Protein AF-X1CLG0-F1 (afdb_monomer)

Foldseek 3Di:
DDDPPPDDPVNVVVVVVVPDDPPPPLVPDDPVVNCVVVVADPQQGDDPVVVVVVCVVVNDPDDDDDDDDDLVVQLVVLCVDPVNVVLVVVLVVCVVVVNPVSNVVSVVVSVVSSVVSSVVVVVVVVVVVVVVVVPDPDDDDHD

Solvent-accessible surface area (backbone atoms only — not comparable to full-atom values): 8760 Å² total; per-residue (Å²): 137,85,80,83,71,80,70,50,75,61,58,54,54,51,62,64,59,71,72,62,70,82,79,72,62,65,91,77,50,54,73,70,56,45,37,63,76,69,66,51,45,95,86,50,31,47,52,74,66,58,51,50,54,46,37,71,73,74,44,76,100,66,82,83,76,78,76,82,78,55,68,69,57,54,45,53,53,54,63,70,35,71,70,47,48,50,50,52,53,49,34,54,55,29,53,74,71,68,35,63,65,61,29,51,51,50,50,51,51,53,51,52,51,37,51,52,51,36,55,51,53,54,49,51,54,51,53,51,52,51,53,57,69,69,50,73,92,72,78,92,80,64,88

InterPro domains:
  IPR004014 Cation-transporting P-type ATPase, N-terminal [PF00690] (26-94)
  IPR004014 Cation-transporting P-type ATPase, N-terminal [SM00831] (25-99)
  IPR023298 P-type ATPase, transmembrane domain superfamily [SSF81665] (24-136)

Mean predicted aligned error: 12.83 Å

Nearest PDB structures (foldseek):
  8iwt-assembly1_A  TM=5.896E-01  e=5.890E-04  Homo sapiens
  8iww-assembly1_A  TM=5.706E-01  e=6.258E-04  Homo sapiens
  8d3v-assembly1_A  TM=5.416E-01  e=1.650E-03  Homo sapiens
  6jxj-assembly1_A  TM=5.431E-01  e=1.295E-02  Sus scrofa
  4xe5-assembly1_A  TM=5.100E-01  e=7.975E-03  Bos taurus

Radius of gyration: 27.41 Å; Cα contacts (8 Å, |Δi|>4): 52; chains: 1; bounding box: 62×44×65 Å

pLDDT: mean 81.16, std 13.34, range [38.91, 93.38]

Sequence (143 aa):
MPMFKRRSKKEEIDAYLEDEEPEADYHAMDTGEVINVIDTDPQRGLTDYEAQCRIEEHGLNVLIEKGKTPLFILFLKQFVDVLIGLLFIAAIVSMIFEDWIDAIVIFAIVLINGIIGFVQEYQAERSLEALKQMVSKEVRIIR

Secondary structure (DSSP, 8-state):
--------HHHHHHHHHTT------TTTS-HHHHHHHTT-BTTTB--HHHHHHHHHHH--S---PPPPPPHHHHHHHHHTSHHHHHHHHHHHHHHHTT-HHHHHHHHHHHHHHHHHHHHHHHHHHHHHHHHHHHS-S------

Structure (mmCIF, N/CA/C/O backbone):
data_AF-X1CLG0-F1
#
_entry.id   AF-X1CLG0-F1
#
loop_
_atom_site.group_PDB
_atom_site.id
_atom_site.type_symbol
_atom_site.label_atom_id
_atom_site.label_alt_id
_atom_site.label_comp_id
_atom_site.label_asym_id
_atom_site.label_entity_id
_atom_site.label_seq_id
_atom_site.pdbx_PDB_ins_code
_atom_site.Cartn_x
_atom_site.Cartn_y
_atom_site.Cartn_z
_atom_site.occupancy
_atom_site.B_iso_or_equiv
_atom_site.auth_seq_id
_atom_site.auth_comp_id
_atom_site.auth_asym_id
_atom_site.auth_atom_id
_atom_site.pdbx_PDB_model_num
ATOM 1 N N . MET A 1 1 ? -26.074 -37.916 -18.777 1.00 43.44 1 MET A N 1
ATOM 2 C CA . MET A 1 1 ? -25.216 -36.922 -19.461 1.00 43.44 1 MET A CA 1
ATOM 3 C C . MET A 1 1 ? -25.654 -35.538 -19.002 1.00 43.44 1 MET A C 1
ATOM 5 O O . MET A 1 1 ? -26.706 -35.102 -19.454 1.00 43.44 1 MET A O 1
ATOM 9 N N . PRO A 1 2 ? -24.962 -34.868 -18.067 1.00 38.91 2 PRO A N 1
ATOM 10 C CA . PRO A 1 2 ? -25.313 -33.501 -17.718 1.00 38.91 2 PRO A CA 1
ATOM 11 C C . PRO A 1 2 ? -24.585 -32.539 -18.661 1.00 38.91 2 PRO A C 1
ATOM 13 O O . PRO A 1 2 ? -23.357 -32.493 -18.700 1.00 38.91 2 PRO A O 1
ATOM 16 N N . MET A 1 3 ? -25.364 -31.799 -19.450 1.00 42.16 3 MET A N 1
ATOM 17 C CA . MET A 1 3 ? -24.880 -30.657 -20.218 1.00 42.16 3 MET A CA 1
ATOM 18 C C . MET A 1 3 ? -24.457 -29.552 -19.245 1.00 42.16 3 MET A C 1
ATOM 20 O O . MET A 1 3 ? -25.297 -28.988 -18.547 1.00 42.16 3 MET A O 1
ATOM 24 N N . PHE A 1 4 ? -23.165 -29.224 -19.220 1.00 50.31 4 PHE A N 1
ATOM 25 C CA . PHE A 1 4 ? -22.659 -27.993 -18.613 1.00 50.31 4 PHE A CA 1
ATOM 26 C C . PHE A 1 4 ? -23.155 -26.808 -19.450 1.00 50.31 4 PHE A C 1
ATOM 28 O O . PHE A 1 4 ? -22.520 -26.381 -20.416 1.00 50.31 4 PHE A O 1
ATOM 35 N N . LYS A 1 5 ? -24.345 -26.306 -19.115 1.00 58.25 5 LYS A N 1
ATOM 36 C CA . LYS A 1 5 ? -24.848 -25.037 -19.634 1.00 58.25 5 LYS A CA 1
ATOM 37 C C . LYS A 1 5 ? -23.924 -23.959 -19.064 1.00 58.25 5 LYS A C 1
ATOM 39 O O . LYS A 1 5 ? -23.897 -23.766 -17.852 1.00 58.25 5 LYS A O 1
ATOM 44 N N . ARG A 1 6 ? -23.113 -23.318 -19.914 1.00 60.91 6 ARG A N 1
ATOM 45 C CA . ARG A 1 6 ? -22.339 -22.126 -19.538 1.00 60.91 6 ARG A CA 1
ATOM 46 C C . ARG A 1 6 ? -23.344 -21.084 -19.059 1.00 60.91 6 ARG A C 1
ATOM 48 O O . ARG A 1 6 ? -24.036 -20.501 -19.893 1.00 60.91 6 ARG A O 1
ATOM 55 N N . ARG A 1 7 ? -23.463 -20.917 -17.741 1.00 55.94 7 ARG A N 1
ATOM 56 C CA . ARG A 1 7 ? -24.193 -19.790 -17.170 1.00 55.94 7 ARG A CA 1
ATOM 57 C C . ARG A 1 7 ? -23.535 -18.519 -17.691 1.00 55.94 7 ARG A C 1
ATOM 59 O O . ARG A 1 7 ? -22.308 -18.435 -17.789 1.00 55.94 7 ARG A O 1
ATOM 66 N N . SER A 1 8 ? -24.357 -17.591 -18.156 1.00 58.12 8 SER A N 1
ATOM 67 C CA . SER A 1 8 ? -23.892 -16.279 -18.588 1.00 58.12 8 SER A CA 1
ATOM 68 C C . SER A 1 8 ? -23.197 -15.611 -17.403 1.00 58.12 8 SER A C 1
ATOM 70 O O . SER A 1 8 ? -23.685 -15.713 -16.285 1.00 58.12 8 SER A O 1
ATOM 72 N N . LYS A 1 9 ? -22.102 -14.876 -17.628 1.00 59.59 9 LYS A N 1
ATOM 73 C CA . LYS A 1 9 ? -21.411 -14.100 -16.578 1.00 59.59 9 LYS A CA 1
ATOM 74 C C . LYS A 1 9 ? -22.374 -13.183 -15.802 1.00 59.59 9 LYS A C 1
ATOM 76 O O . LYS A 1 9 ? -22.124 -12.856 -14.654 1.00 59.59 9 LYS A O 1
ATOM 81 N N . LYS A 1 10 ? -23.488 -12.800 -16.435 1.00 59.38 10 LYS A N 1
ATOM 82 C CA . LYS A 1 10 ? -24.585 -12.054 -15.820 1.00 59.38 10 LYS A CA 1
ATOM 83 C C . LYS A 1 10 ? -25.371 -12.886 -14.795 1.00 59.38 10 LYS A C 1
ATOM 85 O O . LYS A 1 10 ? -25.609 -12.392 -13.717 1.00 59.38 10 LYS A O 1
ATOM 90 N N . GLU A 1 11 ? -25.655 -14.157 -15.080 1.00 58.78 11 GLU A N 1
ATOM 91 C CA . GLU A 1 11 ? -26.331 -15.083 -14.152 1.00 58.78 11 GLU A CA 1
ATOM 92 C C . GLU A 1 11 ? -25.439 -15.476 -12.961 1.00 58.78 11 GLU A C 1
ATOM 94 O O . GLU A 1 11 ? -25.954 -15.800 -11.901 1.00 58.78 11 GLU A O 1
ATOM 99 N N . GLU A 1 12 ? -24.109 -15.465 -13.121 1.00 60.28 12 GLU A N 1
ATOM 100 C CA . GLU A 1 12 ? -23.180 -15.583 -11.986 1.00 60.28 12 GLU A CA 1
ATOM 101 C C . GLU A 1 12 ? -23.207 -14.322 -11.121 1.00 60.28 12 GLU A C 1
ATOM 103 O O . GLU A 1 12 ? -23.341 -14.442 -9.914 1.00 60.28 12 GLU A O 1
ATOM 108 N N . ILE A 1 13 ? -23.131 -13.127 -11.720 1.00 58.75 13 ILE A N 1
ATOM 109 C CA . ILE A 1 13 ? -23.183 -11.853 -10.982 1.00 58.75 13 ILE A CA 1
ATOM 110 C C . ILE A 1 13 ? -24.538 -11.671 -10.284 1.00 58.75 13 ILE A C 1
ATOM 112 O O . ILE A 1 13 ? -24.559 -11.290 -9.123 1.00 58.75 13 ILE A O 1
ATOM 116 N N . ASP A 1 14 ? -25.645 -11.995 -10.951 1.00 55.78 14 ASP A N 1
ATOM 117 C CA . ASP A 1 14 ? -26.993 -11.907 -10.381 1.00 55.78 14 ASP A CA 1
ATOM 118 C C . ASP A 1 14 ? -27.155 -12.897 -9.206 1.00 55.78 14 ASP A C 1
ATOM 120 O O . ASP A 1 14 ? -27.700 -12.530 -8.173 1.00 55.78 14 ASP A O 1
ATOM 124 N N . ALA A 1 15 ? -26.577 -14.104 -9.298 1.00 57.16 15 ALA A N 1
ATOM 125 C CA . ALA A 1 15 ? -26.543 -15.066 -8.189 1.00 57.16 15 ALA A CA 1
ATOM 126 C C . ALA A 1 15 ? -25.621 -14.642 -7.028 1.00 57.16 15 ALA A C 1
ATOM 128 O O . ALA A 1 15 ? -25.810 -15.109 -5.913 1.00 57.16 15 ALA A O 1
ATOM 129 N N . TYR A 1 16 ? -24.632 -13.774 -7.275 1.00 55.03 16 TYR A N 1
ATOM 130 C CA . TYR A 1 16 ? -23.822 -13.155 -6.217 1.00 55.03 16 TYR A CA 1
ATOM 131 C C . TYR A 1 16 ? -24.536 -11.977 -5.535 1.00 55.03 16 TYR A C 1
ATOM 133 O O . TYR A 1 16 ? -24.156 -11.626 -4.425 1.00 55.03 16 TYR A O 1
ATOM 141 N N . LEU A 1 17 ? -25.540 -11.368 -6.178 1.00 54.06 17 LEU A N 1
ATOM 142 C CA . LEU A 1 17 ? -26.309 -10.235 -5.642 1.00 54.06 17 LEU A CA 1
ATOM 143 C C . LEU A 1 17 ? -27.600 -10.664 -4.921 1.00 54.06 17 LEU A C 1
ATOM 145 O O . LEU A 1 17 ? -28.203 -9.856 -4.226 1.00 54.06 17 LEU A O 1
ATOM 149 N N . GLU A 1 18 ? -28.036 -11.917 -5.077 1.00 52.47 18 GLU A N 1
ATOM 150 C CA . GLU A 1 18 ? -29.225 -12.463 -4.398 1.00 52.47 18 GLU A CA 1
ATOM 151 C C . GLU A 1 18 ? -28.967 -12.898 -2.938 1.00 52.47 18 GLU A C 1
ATOM 153 O O . GLU A 1 18 ? -29.930 -13.117 -2.208 1.00 52.47 18 GLU A O 1
ATOM 158 N N . ASP A 1 19 ? -27.701 -12.979 -2.503 1.00 46.41 19 ASP A N 1
ATOM 159 C CA . ASP A 1 19 ? -27.293 -13.342 -1.131 1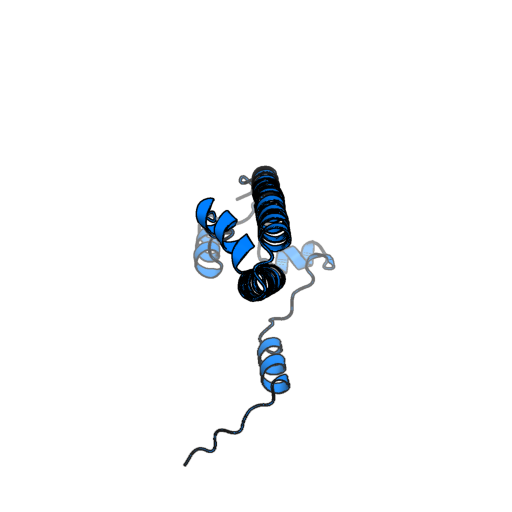.00 46.41 19 ASP A CA 1
ATOM 160 C C . ASP A 1 19 ? -26.992 -12.118 -0.230 1.00 46.41 19 ASP A C 1
ATOM 162 O O . ASP A 1 19 ? -26.549 -12.280 0.908 1.00 46.41 19 ASP A O 1
ATOM 166 N N . GLU A 1 20 ? -27.222 -10.884 -0.700 1.00 51.12 20 GLU A N 1
ATOM 167 C CA . GLU A 1 20 ? -27.178 -9.708 0.178 1.00 51.12 20 GLU A CA 1
ATOM 168 C C . GLU A 1 20 ? -28.467 -9.665 1.015 1.00 51.12 20 GLU A C 1
ATOM 170 O O . GLU A 1 20 ? -29.541 -9.296 0.532 1.00 51.12 20 GLU A O 1
ATOM 175 N N . GLU A 1 21 ? -28.371 -10.066 2.290 1.00 56.25 21 GLU A N 1
ATOM 176 C CA . GLU A 1 21 ? -29.370 -9.691 3.296 1.00 56.25 21 GLU A CA 1
ATOM 177 C C . GLU A 1 21 ? -29.634 -8.182 3.182 1.00 56.25 21 GLU A C 1
ATOM 179 O O . GLU A 1 21 ? -28.682 -7.428 2.972 1.00 56.25 21 GLU A O 1
ATOM 184 N N . PRO A 1 22 ? -30.894 -7.715 3.289 1.00 52.78 22 PRO A N 1
ATOM 185 C CA . PRO A 1 22 ? -31.193 -6.298 3.138 1.00 52.78 22 PRO A CA 1
ATOM 186 C C . PRO A 1 22 ? -30.331 -5.505 4.121 1.00 52.78 22 PRO A C 1
ATOM 188 O O . PRO A 1 22 ? -30.530 -5.612 5.333 1.00 52.78 22 PRO A O 1
ATOM 191 N N . GLU A 1 23 ? -29.370 -4.733 3.601 1.00 61.84 23 GLU A N 1
ATOM 192 C CA . GLU A 1 23 ? -28.571 -3.807 4.398 1.00 61.84 23 GLU A CA 1
ATOM 193 C C . GLU A 1 23 ? -29.554 -2.847 5.067 1.00 61.84 23 GLU A C 1
ATOM 195 O O . GLU A 1 23 ? -30.132 -1.959 4.441 1.00 61.84 23 GLU A O 1
ATOM 200 N N . ALA A 1 24 ? -29.824 -3.079 6.349 1.00 71.12 24 ALA A N 1
ATOM 201 C CA . ALA A 1 24 ? -30.607 -2.156 7.137 1.00 71.12 24 ALA A CA 1
ATOM 202 C C . ALA A 1 24 ? -29.849 -0.823 7.150 1.00 71.12 24 ALA A C 1
ATOM 204 O O . ALA A 1 24 ? -28.729 -0.745 7.656 1.00 71.12 24 ALA A O 1
ATOM 205 N N . ASP A 1 25 ? -30.455 0.228 6.595 1.00 84.75 25 ASP A N 1
ATOM 206 C CA . ASP A 1 25 ? -29.910 1.586 6.613 1.00 84.75 25 ASP A CA 1
ATOM 207 C C . ASP A 1 25 ? -29.977 2.165 8.037 1.00 84.75 25 ASP A C 1
ATOM 209 O O . ASP A 1 25 ? -30.729 3.097 8.328 1.00 84.75 25 ASP A O 1
ATOM 213 N N . TYR A 1 26 ? -29.171 1.619 8.954 1.00 86.50 26 TYR A N 1
ATOM 214 C CA . TYR A 1 26 ? -29.141 1.987 10.375 1.00 86.50 26 TYR A CA 1
ATOM 215 C C . TYR A 1 26 ? -28.938 3.493 10.591 1.00 86.50 26 TYR A C 1
ATOM 217 O O . TYR A 1 26 ? -29.380 4.048 11.591 1.00 86.50 26 TYR A O 1
ATOM 225 N N . HIS A 1 27 ? -28.275 4.165 9.645 1.00 88.31 27 HIS A N 1
ATOM 226 C CA . HIS A 1 27 ? -28.006 5.600 9.680 1.00 88.31 27 HIS A CA 1
ATOM 227 C C . HIS A 1 27 ? -29.239 6.476 9.387 1.00 88.31 27 HIS A C 1
ATOM 229 O O . HIS A 1 27 ? -29.210 7.671 9.684 1.00 88.31 27 HIS A O 1
ATOM 235 N N . ALA A 1 28 ? -30.294 5.908 8.795 1.00 90.81 28 ALA A N 1
ATOM 236 C CA . ALA A 1 28 ? -31.541 6.594 8.453 1.00 90.81 28 ALA A CA 1
ATOM 237 C C . ALA A 1 28 ? -32.713 6.232 9.389 1.00 90.81 28 ALA A C 1
ATOM 239 O O . ALA A 1 28 ? -33.765 6.867 9.316 1.00 90.81 28 ALA A O 1
ATOM 240 N N . MET A 1 29 ? -32.537 5.230 10.254 1.00 90.38 29 MET A N 1
ATOM 241 C CA . MET A 1 29 ? -33.540 4.767 11.218 1.00 90.38 29 MET A CA 1
ATOM 242 C C . MET A 1 29 ? -33.612 5.662 12.460 1.00 90.38 29 MET A C 1
ATOM 244 O O . MET A 1 29 ? -32.634 6.318 12.835 1.00 90.38 29 MET A O 1
ATOM 248 N N . ASP A 1 30 ? -34.765 5.660 13.138 1.00 91.56 30 ASP A N 1
ATOM 249 C CA . ASP A 1 30 ? -34.866 6.305 14.448 1.00 91.56 30 ASP A CA 1
ATOM 250 C C . ASP A 1 30 ? -34.031 5.548 15.492 1.00 91.56 30 ASP A C 1
ATOM 252 O O . ASP A 1 30 ? -33.902 4.324 15.464 1.00 91.56 30 ASP A O 1
ATOM 256 N N . THR A 1 31 ? -33.482 6.275 16.464 1.00 88.12 31 THR A N 1
ATOM 257 C CA . THR A 1 31 ? -32.650 5.682 17.521 1.00 88.12 31 THR A CA 1
ATOM 258 C C . THR A 1 31 ? -33.347 4.561 18.297 1.00 88.12 31 THR A C 1
ATOM 260 O O . THR A 1 31 ? -32.699 3.569 18.628 1.00 88.12 31 THR A O 1
ATOM 263 N N . GLY A 1 32 ? -34.654 4.674 18.559 1.00 87.50 32 GLY A N 1
ATOM 264 C CA . GLY A 1 32 ? -35.428 3.621 19.217 1.00 87.50 32 GLY A CA 1
ATOM 265 C C . GLY A 1 32 ? -35.611 2.383 18.340 1.00 87.50 32 GLY A C 1
ATOM 266 O O . GLY A 1 32 ? -35.573 1.263 18.846 1.00 87.50 32 GLY A O 1
ATOM 267 N N . GLU A 1 33 ? -35.757 2.565 17.027 1.00 87.56 33 GLU A N 1
ATOM 268 C CA . GLU A 1 33 ? -35.833 1.460 16.067 1.00 87.56 33 GLU A CA 1
ATOM 269 C C . GLU A 1 33 ? -34.502 0.715 15.993 1.00 87.56 33 GLU A C 1
ATOM 271 O O . GLU A 1 33 ? -34.487 -0.507 16.118 1.00 87.56 33 GLU A O 1
ATOM 276 N N . VAL A 1 34 ? -33.383 1.441 15.904 1.00 89.56 34 VAL A N 1
ATOM 277 C CA . VAL A 1 34 ? -32.040 0.842 15.894 1.00 89.56 34 VAL A CA 1
ATOM 278 C C . VAL A 1 34 ? -31.794 0.026 17.160 1.00 89.56 34 VAL A C 1
ATOM 280 O O . VAL A 1 34 ? -31.348 -1.111 17.051 1.00 89.56 34 VAL A O 1
ATOM 283 N N . ILE A 1 35 ? -32.124 0.561 18.343 1.00 89.81 35 ILE A N 1
ATOM 284 C CA . ILE A 1 35 ? -31.961 -0.137 19.632 1.00 89.81 35 ILE A CA 1
ATOM 285 C C . ILE A 1 35 ? -32.724 -1.467 19.654 1.00 89.81 35 ILE A C 1
ATOM 287 O O . ILE A 1 35 ? -32.196 -2.462 20.148 1.00 89.81 35 ILE A O 1
ATOM 291 N N . ASN A 1 36 ? -33.936 -1.492 19.094 1.00 86.69 36 ASN A N 1
ATOM 292 C CA . ASN A 1 36 ? -34.740 -2.709 19.005 1.00 86.69 36 ASN A CA 1
ATOM 293 C C . ASN A 1 36 ? -34.168 -3.707 17.988 1.00 86.69 36 ASN A C 1
ATOM 295 O O . ASN A 1 36 ? -34.198 -4.906 18.240 1.00 86.69 36 ASN A O 1
ATOM 299 N N . VAL A 1 37 ? -33.649 -3.229 16.852 1.00 88.25 37 VAL A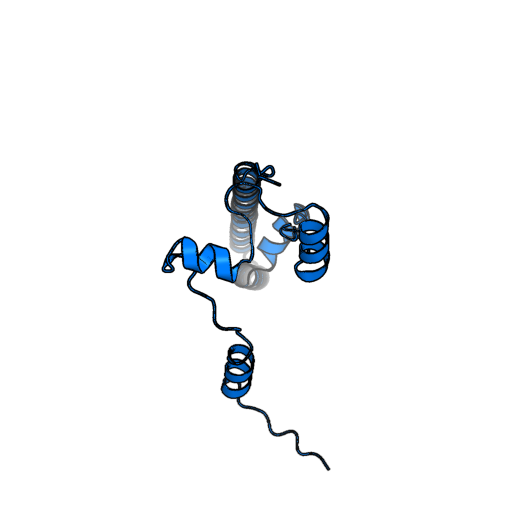 N 1
ATOM 300 C CA . VAL A 1 37 ? -33.068 -4.091 15.807 1.00 88.25 37 VAL A CA 1
ATOM 301 C C . VAL A 1 37 ? -31.761 -4.732 16.278 1.00 88.25 37 VAL A C 1
ATOM 303 O O . VAL A 1 37 ? -31.548 -5.917 16.042 1.00 88.25 37 VAL A O 1
ATOM 306 N N . ILE A 1 38 ? -30.895 -3.977 16.962 1.00 88.06 38 ILE A N 1
ATOM 307 C CA . ILE A 1 38 ? -29.599 -4.476 17.458 1.00 88.06 38 ILE A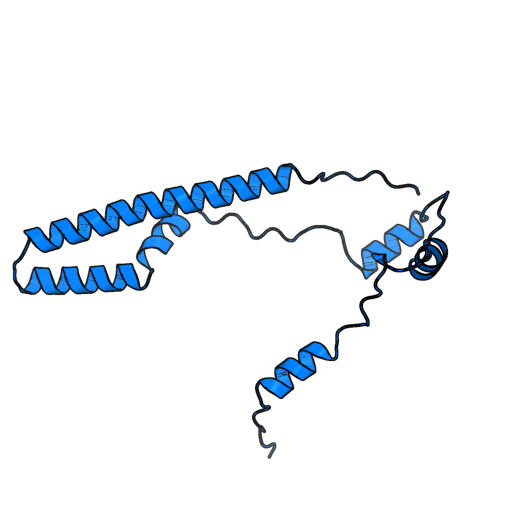 CA 1
ATOM 308 C C . ILE A 1 38 ? -29.683 -5.125 18.849 1.00 88.06 38 ILE A C 1
ATOM 310 O O . ILE A 1 38 ? -28.650 -5.554 19.374 1.00 88.06 38 ILE A O 1
ATOM 314 N N . ASP A 1 39 ? -30.880 -5.155 19.442 1.00 88.88 39 ASP A N 1
ATOM 315 C CA . ASP A 1 39 ? -31.220 -5.766 20.731 1.00 88.88 39 ASP A CA 1
ATOM 316 C C . ASP A 1 39 ? -30.199 -5.436 21.834 1.00 88.88 39 ASP A C 1
ATOM 318 O O . ASP A 1 39 ? -29.385 -6.270 22.230 1.00 88.88 39 ASP A O 1
ATOM 322 N N . THR A 1 40 ? -30.144 -4.172 22.264 1.00 90.06 40 THR A N 1
ATOM 323 C CA . THR A 1 40 ? -29.198 -3.717 23.302 1.00 90.06 40 THR A CA 1
ATOM 324 C C . THR A 1 40 ? -29.860 -2.774 24.301 1.00 90.06 40 THR A C 1
ATOM 326 O O . THR A 1 40 ? -30.747 -2.005 23.943 1.00 90.06 40 THR A O 1
ATOM 329 N N . ASP A 1 41 ? -29.388 -2.747 25.551 1.00 90.56 41 ASP A N 1
ATOM 330 C CA . ASP A 1 41 ? -29.821 -1.729 26.516 1.00 90.56 41 ASP A CA 1
ATOM 331 C C . ASP A 1 41 ? -29.046 -0.411 26.282 1.00 90.56 41 ASP A C 1
ATOM 333 O O . ASP A 1 41 ? -27.812 -0.419 26.278 1.00 90.56 41 ASP A O 1
ATOM 337 N N . PRO A 1 42 ? -29.715 0.743 26.102 1.00 88.69 42 PRO A N 1
ATOM 338 C CA . PRO A 1 42 ? -29.041 2.015 25.828 1.00 88.69 42 PRO A CA 1
ATOM 339 C C . PRO A 1 42 ? -28.293 2.614 27.032 1.00 88.69 42 PRO A C 1
ATOM 341 O O . PRO A 1 42 ? -27.452 3.494 26.848 1.00 88.69 42 PRO A O 1
ATOM 344 N N . GLN A 1 43 ? -28.600 2.191 28.262 1.00 89.62 43 GLN A N 1
ATOM 345 C CA . GLN A 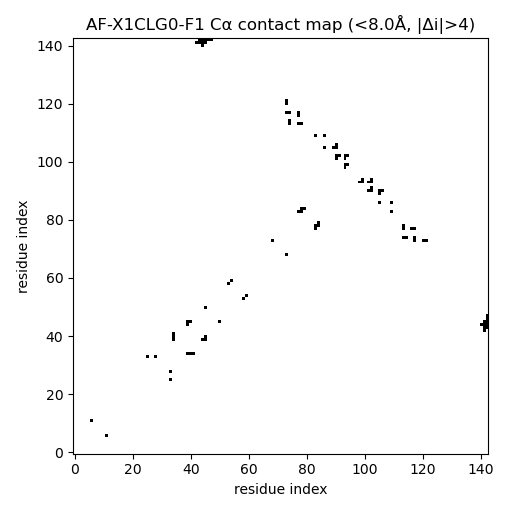1 43 ? -27.958 2.680 29.489 1.00 89.62 43 GLN A CA 1
ATOM 346 C C . GLN A 1 43 ? -26.951 1.691 30.068 1.00 89.62 43 GLN A C 1
ATOM 348 O O . GLN A 1 43 ? -25.953 2.114 30.654 1.00 89.62 43 GLN A O 1
ATOM 353 N N . ARG A 1 44 ? -27.236 0.393 29.957 1.00 89.00 44 ARG A N 1
ATOM 354 C CA . ARG A 1 44 ? -26.430 -0.688 30.537 1.00 89.00 44 ARG A CA 1
ATOM 355 C C . ARG A 1 44 ? -25.583 -1.420 29.507 1.00 89.00 44 ARG A C 1
ATOM 357 O O . ARG A 1 44 ? -24.585 -2.007 29.890 1.00 89.00 44 ARG A O 1
ATOM 364 N N . GLY A 1 45 ? -25.914 -1.328 28.222 1.00 91.56 45 GLY A N 1
ATOM 365 C CA . GLY A 1 45 ? -25.215 -2.055 27.170 1.00 91.56 45 GLY A CA 1
ATOM 366 C C . GLY A 1 45 ? -25.562 -3.543 27.139 1.00 91.56 45 GLY A C 1
ATOM 367 O O . GLY A 1 45 ? -26.646 -3.949 27.552 1.00 91.56 45 GLY A O 1
ATOM 368 N N . LEU A 1 46 ? -24.637 -4.341 26.606 1.00 91.31 46 LEU A N 1
ATOM 369 C CA . LEU A 1 46 ? -24.767 -5.797 26.493 1.00 91.31 46 LEU A CA 1
ATOM 370 C C . LEU A 1 46 ? -24.165 -6.493 27.708 1.00 91.31 46 LEU A C 1
ATOM 372 O O . LEU A 1 46 ? -23.097 -6.099 28.179 1.00 91.31 46 LEU A O 1
ATOM 376 N N . THR A 1 47 ? -24.775 -7.595 28.133 1.00 92.00 47 THR A N 1
ATOM 377 C CA . THR A 1 47 ? -24.171 -8.465 29.149 1.00 92.00 47 THR A CA 1
ATOM 378 C C . THR A 1 47 ? -22.924 -9.177 28.607 1.00 92.00 47 THR A C 1
ATOM 380 O O . THR A 1 47 ? -22.781 -9.392 27.401 1.00 92.00 47 THR A O 1
ATOM 383 N N . ASP A 1 48 ? -22.024 -9.611 29.497 1.00 90.50 48 ASP A N 1
ATOM 384 C CA . ASP A 1 48 ? -20.828 -10.378 29.104 1.00 90.50 48 ASP A CA 1
ATOM 385 C C . ASP A 1 48 ? -21.177 -11.662 28.333 1.00 90.50 48 ASP A C 1
ATOM 387 O O . ASP A 1 48 ? -20.448 -12.063 27.427 1.00 90.50 48 ASP A O 1
ATOM 391 N N . TYR A 1 49 ? -22.309 -12.288 28.668 1.00 92.00 49 TYR A N 1
ATOM 392 C CA . TYR A 1 49 ? -22.794 -13.485 27.988 1.00 92.00 49 TYR A CA 1
ATOM 393 C C . TYR A 1 49 ? -23.236 -13.185 26.549 1.00 92.00 49 TYR A C 1
ATOM 395 O O . TYR A 1 49 ? -22.766 -13.835 25.618 1.00 92.00 49 TYR A O 1
ATOM 403 N N . GLU A 1 50 ? -24.075 -12.164 26.347 1.00 91.06 50 GLU A N 1
ATOM 404 C CA . GLU A 1 50 ? -24.533 -11.753 25.010 1.00 91.06 50 GLU A CA 1
ATOM 405 C C . GLU A 1 50 ? -23.371 -11.274 24.139 1.00 91.06 50 GLU A C 1
ATOM 407 O O . GLU A 1 50 ? -23.293 -11.613 22.958 1.00 91.06 50 GLU A O 1
ATOM 412 N N . ALA A 1 51 ? -22.434 -10.521 24.722 1.00 90.88 51 ALA A N 1
ATOM 413 C CA . ALA A 1 51 ? -21.241 -10.075 24.019 1.00 90.88 51 ALA A CA 1
ATOM 414 C C . ALA A 1 51 ? -20.389 -11.261 23.540 1.00 90.88 51 ALA A C 1
ATOM 416 O O . ALA A 1 51 ? -19.909 -11.244 22.407 1.00 90.88 51 ALA A O 1
ATOM 417 N N . GLN A 1 52 ? -20.221 -12.291 24.374 1.00 92.38 52 GLN A N 1
ATOM 418 C CA . GLN A 1 52 ? -19.477 -13.495 24.008 1.00 92.38 52 GLN A CA 1
ATOM 419 C C . GLN A 1 52 ? -20.186 -14.280 22.896 1.00 92.38 52 GLN A C 1
ATOM 421 O O . GLN A 1 52 ? -19.538 -14.642 21.916 1.00 92.38 52 GLN A O 1
ATOM 426 N N . CYS A 1 53 ? -21.508 -14.464 22.994 1.00 93.00 53 CYS A N 1
ATOM 427 C CA . CYS A 1 53 ? -22.299 -15.103 21.938 1.00 93.00 53 CYS A CA 1
ATOM 428 C C . CYS A 1 53 ? -22.168 -14.365 20.598 1.00 93.00 53 CYS A C 1
ATOM 430 O O . CYS A 1 53 ? -21.915 -14.994 19.574 1.00 93.00 53 CYS A O 1
ATOM 432 N N . ARG A 1 54 ? -22.242 -13.028 20.600 1.00 91.94 54 ARG A N 1
ATOM 433 C CA . ARG A 1 54 ? -22.079 -12.225 19.376 1.00 91.94 54 ARG A CA 1
ATOM 434 C C . ARG A 1 54 ? -20.667 -12.299 18.794 1.00 91.94 54 ARG A C 1
ATOM 436 O O . ARG A 1 54 ? -20.515 -12.259 17.579 1.00 91.94 54 ARG A O 1
ATOM 443 N N . ILE A 1 55 ? -19.630 -12.415 19.628 1.00 92.81 55 ILE A N 1
ATOM 444 C CA . ILE A 1 55 ? -18.252 -12.634 19.153 1.00 92.81 55 ILE A CA 1
ATOM 445 C C . ILE A 1 55 ? -18.113 -14.013 18.497 1.00 92.81 55 ILE A C 1
ATOM 447 O O . ILE A 1 55 ? -17.381 -14.144 17.518 1.00 92.81 55 ILE A O 1
ATOM 451 N N . GLU A 1 56 ? -18.792 -15.036 19.015 1.00 93.38 56 GLU A N 1
ATOM 452 C CA . GLU A 1 56 ? -18.792 -16.375 18.414 1.00 93.38 56 GLU A CA 1
ATOM 453 C C . GLU A 1 56 ? -19.541 -16.409 17.074 1.00 93.38 56 GLU A C 1
ATOM 455 O O . GLU A 1 56 ? -19.110 -17.108 16.158 1.00 93.38 56 GLU A O 1
ATOM 460 N N . GLU A 1 57 ? -20.612 -15.625 16.941 1.00 92.00 57 GLU A N 1
ATOM 461 C CA . GLU A 1 57 ? -21.425 -15.539 15.725 1.00 92.00 57 GLU A CA 1
ATOM 462 C C . GLU A 1 57 ? -20.789 -14.663 14.634 1.00 92.00 57 GLU A C 1
ATOM 464 O O . GLU A 1 57 ? -20.645 -15.094 13.490 1.00 92.00 57 GLU A O 1
ATOM 469 N N . HIS A 1 58 ? -20.377 -13.442 14.978 1.00 88.94 58 HIS A N 1
ATOM 470 C CA . HIS A 1 58 ? -19.886 -12.452 14.010 1.00 88.94 58 HIS A CA 1
ATOM 471 C C . HIS A 1 58 ? -18.358 -12.412 13.895 1.00 88.94 58 HIS A C 1
ATOM 473 O O . HIS A 1 58 ? -17.811 -11.805 12.973 1.00 88.94 58 HIS A O 1
ATOM 479 N N . GLY A 1 59 ? -17.651 -13.048 14.828 1.00 89.69 59 GLY A N 1
ATOM 480 C CA . GLY A 1 59 ? -16.203 -12.969 14.926 1.00 89.69 59 GLY A CA 1
ATOM 481 C C . GLY A 1 59 ? -15.707 -11.685 15.593 1.00 89.69 59 GLY A C 1
ATOM 482 O O . GLY A 1 59 ? -16.452 -10.798 16.012 1.00 89.69 59 GLY A O 1
ATOM 483 N N . LEU A 1 60 ? -14.384 -11.592 15.719 1.00 88.19 60 LEU A N 1
ATOM 484 C CA . LEU A 1 60 ? -13.728 -10.417 16.283 1.00 88.19 60 LEU A CA 1
ATOM 485 C C . LEU A 1 60 ? -13.718 -9.268 15.269 1.00 88.19 60 LEU A C 1
ATOM 487 O O . LEU A 1 60 ? -13.428 -9.477 14.093 1.00 88.19 60 LEU A O 1
ATOM 491 N N . ASN A 1 61 ? -13.915 -8.038 15.750 1.00 87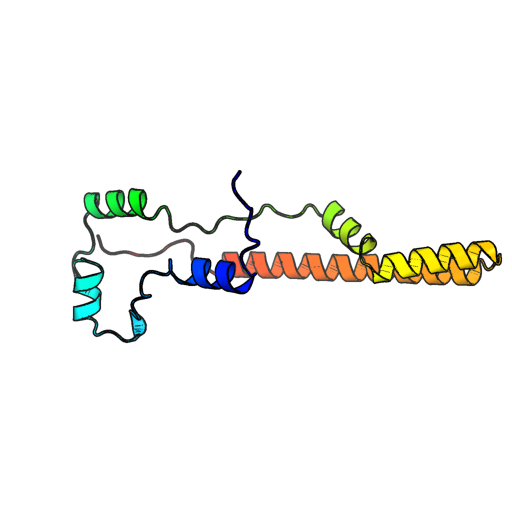.00 61 ASN A N 1
ATOM 492 C CA . ASN A 1 61 ? -13.747 -6.820 14.954 1.00 87.00 61 ASN A CA 1
ATOM 493 C C . ASN A 1 61 ? -12.254 -6.531 14.692 1.00 87.00 61 ASN A C 1
ATOM 495 O O . ASN A 1 61 ? -11.655 -5.629 15.281 1.00 87.00 61 ASN A O 1
ATOM 499 N N . VAL A 1 62 ? -11.628 -7.360 13.855 1.00 78.75 62 VAL A N 1
ATOM 500 C CA . VAL A 1 62 ? -10.214 -7.279 13.482 1.00 78.75 62 VAL A CA 1
ATOM 501 C C . VAL A 1 62 ? -10.110 -7.300 11.963 1.00 78.75 62 VAL A C 1
ATOM 503 O O . VAL A 1 62 ? -10.572 -8.231 11.307 1.00 78.75 62 VAL A O 1
ATOM 506 N N . LEU A 1 63 ? -9.445 -6.294 11.390 1.00 70.94 63 LEU A N 1
ATOM 507 C CA . LEU A 1 63 ? -9.100 -6.322 9.972 1.00 70.94 63 LEU A CA 1
ATOM 508 C C . LEU A 1 63 ? -7.972 -7.330 9.731 1.00 70.94 63 LEU A C 1
ATOM 510 O O . LEU A 1 63 ? -6.907 -7.244 10.343 1.00 70.94 63 LEU A O 1
ATOM 514 N N . ILE A 1 64 ? -8.184 -8.256 8.797 1.00 68.75 64 ILE A N 1
ATOM 515 C CA . ILE A 1 64 ? -7.169 -9.230 8.383 1.00 68.75 64 ILE A CA 1
ATOM 516 C C . ILE A 1 64 ? -6.011 -8.482 7.706 1.00 68.75 64 ILE A C 1
ATOM 518 O O . ILE A 1 64 ? -6.139 -7.969 6.591 1.00 68.75 64 ILE A O 1
ATOM 522 N N . GLU A 1 65 ? -4.856 -8.417 8.368 1.00 65.50 65 GLU A N 1
ATOM 523 C CA . GLU A 1 65 ? -3.655 -7.820 7.789 1.00 65.50 65 GLU A CA 1
ATOM 524 C C . GLU A 1 65 ? -3.031 -8.772 6.761 1.00 65.50 65 GLU A C 1
ATOM 526 O O . GLU A 1 65 ? -2.563 -9.862 7.090 1.00 65.50 65 GLU A O 1
ATOM 531 N N . LYS A 1 66 ? -2.972 -8.351 5.491 1.00 62.16 66 LYS A N 1
ATOM 532 C CA . LYS A 1 66 ? -2.044 -8.966 4.534 1.00 62.16 66 LYS A CA 1
ATOM 533 C C . LYS A 1 66 ? -0.625 -8.614 4.986 1.00 62.16 66 LYS A C 1
ATOM 535 O O . LYS A 1 66 ? -0.333 -7.441 5.210 1.00 62.16 66 LYS A O 1
ATOM 540 N N . GLY A 1 67 ? 0.227 -9.627 5.157 1.00 64.44 67 GLY A N 1
ATOM 541 C CA . GLY A 1 67 ? 1.611 -9.444 5.599 1.00 64.44 67 GLY A CA 1
ATOM 542 C C . GLY A 1 67 ? 2.376 -8.442 4.728 1.00 64.44 67 GLY A C 1
ATOM 543 O O . GLY A 1 67 ? 2.070 -8.281 3.546 1.00 64.44 67 GLY A O 1
ATOM 544 N N . LYS A 1 68 ? 3.370 -7.769 5.323 1.00 70.38 68 LYS A N 1
ATOM 545 C CA . LYS A 1 68 ? 4.195 -6.771 4.625 1.00 70.38 68 LYS A CA 1
ATOM 546 C C . LYS A 1 68 ? 4.867 -7.395 3.407 1.00 70.38 68 LYS A C 1
ATOM 548 O O . LYS A 1 68 ? 5.426 -8.493 3.498 1.00 70.38 68 LYS A O 1
ATOM 553 N N . THR A 1 69 ? 4.845 -6.691 2.279 1.00 76.56 69 THR A N 1
ATOM 554 C CA . THR A 1 69 ? 5.563 -7.167 1.093 1.00 76.56 69 THR A CA 1
ATOM 555 C C . THR A 1 69 ? 7.058 -6.951 1.340 1.00 76.56 69 THR A C 1
ATOM 557 O O . THR A 1 69 ? 7.465 -5.838 1.664 1.00 76.56 69 THR A O 1
ATOM 560 N N . PRO A 1 70 ? 7.919 -7.976 1.236 1.00 84.38 70 PRO A N 1
ATOM 561 C CA . PRO A 1 70 ? 9.343 -7.778 1.476 1.00 84.38 70 PRO A CA 1
ATOM 562 C C . PRO A 1 70 ? 9.941 -6.844 0.412 1.00 84.38 70 PRO A C 1
ATOM 564 O O . PRO A 1 70 ? 9.627 -6.958 -0.773 1.00 84.38 70 PRO A O 1
ATOM 567 N N . LEU A 1 71 ? 10.850 -5.955 0.832 1.00 82.94 71 LEU A N 1
ATOM 568 C CA . LEU A 1 71 ? 11.435 -4.892 -0.006 1.00 82.94 71 LEU A CA 1
ATOM 569 C C . LEU A 1 71 ? 12.002 -5.393 -1.344 1.00 82.94 71 LEU A C 1
ATOM 571 O O . LEU A 1 71 ? 11.857 -4.731 -2.366 1.00 82.94 71 LEU A O 1
ATOM 575 N N . PHE A 1 72 ? 12.627 -6.572 -1.355 1.00 83.94 72 PHE A N 1
ATOM 576 C CA . PHE A 1 72 ? 13.164 -7.159 -2.584 1.00 83.94 72 PHE A CA 1
ATOM 577 C C . PHE A 1 72 ? 12.061 -7.536 -3.583 1.00 83.94 72 PHE A C 1
ATOM 579 O O . PHE A 1 72 ? 12.229 -7.330 -4.780 1.00 83.94 72 PHE A O 1
ATOM 586 N N . ILE A 1 73 ? 10.910 -8.031 -3.109 1.00 84.81 73 ILE A N 1
ATOM 587 C CA . ILE A 1 73 ? 9.756 -8.318 -3.977 1.00 84.81 73 ILE A CA 1
ATOM 588 C C . ILE A 1 73 ? 9.171 -7.016 -4.529 1.00 84.81 73 ILE A C 1
ATOM 590 O O . ILE A 1 73 ? 8.778 -6.979 -5.692 1.00 84.81 73 ILE A O 1
ATOM 594 N N . LEU A 1 74 ? 9.161 -5.946 -3.728 1.00 83.56 74 LEU A N 1
ATOM 595 C CA . LEU A 1 74 ? 8.743 -4.615 -4.173 1.00 83.56 74 LEU A CA 1
ATOM 596 C C . LEU A 1 74 ? 9.609 -4.115 -5.336 1.00 83.56 74 LEU A C 1
ATOM 598 O O . LEU A 1 74 ? 9.092 -3.670 -6.356 1.00 83.56 74 LEU A O 1
ATOM 602 N N . PHE A 1 75 ? 10.929 -4.263 -5.203 1.00 83.38 75 PHE A N 1
ATOM 603 C CA . PHE A 1 75 ? 11.882 -3.902 -6.247 1.00 83.38 75 PHE A CA 1
ATOM 604 C C . PHE A 1 75 ? 11.718 -4.774 -7.499 1.00 83.38 75 PHE A C 1
ATOM 606 O O . PHE A 1 75 ? 11.651 -4.247 -8.605 1.00 83.38 75 PHE A O 1
ATOM 613 N N . LEU A 1 76 ? 11.584 -6.098 -7.343 1.00 85.00 76 LEU A N 1
ATOM 614 C CA . LEU A 1 76 ? 11.404 -7.023 -8.469 1.00 85.00 76 LEU A CA 1
ATOM 615 C C . LEU A 1 76 ? 10.108 -6.781 -9.240 1.00 85.00 76 LEU A C 1
ATOM 617 O O . LEU A 1 76 ? 10.105 -6.914 -10.462 1.00 85.00 76 LEU A O 1
ATOM 621 N N . LYS A 1 77 ? 9.024 -6.403 -8.553 1.00 84.81 77 LYS A N 1
ATOM 622 C CA . LYS A 1 77 ? 7.748 -6.068 -9.199 1.00 84.81 77 LYS A CA 1
ATOM 623 C C . LYS A 1 77 ? 7.898 -4.967 -10.242 1.00 84.81 77 LYS A C 1
ATOM 625 O O . LYS A 1 77 ? 7.243 -5.051 -11.276 1.00 84.81 77 LYS A O 1
ATOM 630 N N . GLN A 1 78 ? 8.793 -4.006 -10.016 1.00 83.62 78 GLN A N 1
ATOM 631 C CA . GLN A 1 78 ? 9.031 -2.934 -10.975 1.00 83.62 78 GLN A CA 1
ATOM 632 C C . GLN A 1 78 ? 9.551 -3.478 -12.315 1.00 83.62 78 GLN A C 1
ATOM 634 O O . GLN A 1 78 ? 9.207 -2.941 -13.353 1.00 83.62 78 GLN A O 1
ATOM 639 N N . PHE A 1 79 ? 10.289 -4.592 -12.338 1.00 82.12 79 PHE A N 1
ATOM 640 C CA . PHE A 1 79 ? 10.836 -5.167 -13.577 1.00 82.12 79 PHE A CA 1
ATOM 641 C C . PHE A 1 79 ? 9.870 -6.088 -14.335 1.00 82.12 79 PHE A C 1
ATOM 643 O O . PHE A 1 79 ? 10.164 -6.470 -15.466 1.00 82.12 79 PHE A O 1
ATOM 650 N N . VAL A 1 80 ? 8.735 -6.454 -13.729 1.00 81.19 80 VAL A N 1
ATOM 651 C CA . VAL A 1 80 ? 7.709 -7.324 -14.340 1.00 81.19 80 VAL A CA 1
ATOM 652 C C . VAL A 1 80 ? 6.620 -6.502 -15.048 1.00 81.19 80 VAL A C 1
ATOM 654 O O . VAL A 1 80 ? 5.737 -7.059 -15.697 1.00 81.19 80 VAL A O 1
ATOM 657 N N . ASP A 1 81 ? 6.686 -5.173 -14.962 1.00 85.19 81 ASP A N 1
ATOM 658 C CA . ASP A 1 81 ? 5.752 -4.288 -15.647 1.00 85.19 81 ASP A CA 1
ATOM 659 C C . ASP A 1 81 ? 5.841 -4.434 -17.176 1.00 85.19 81 ASP A C 1
ATOM 661 O O . ASP A 1 81 ? 6.930 -4.527 -17.751 1.00 85.19 81 ASP A O 1
ATOM 665 N N . VAL A 1 82 ? 4.684 -4.432 -17.846 1.00 86.69 82 VAL A N 1
ATOM 666 C CA . VAL A 1 82 ? 4.570 -4.620 -19.303 1.00 86.69 82 VAL A CA 1
ATOM 667 C C . VAL A 1 82 ? 5.425 -3.605 -20.067 1.00 86.69 82 VAL A C 1
ATOM 669 O O . VAL A 1 82 ? 6.056 -3.959 -21.066 1.00 86.69 82 VAL A O 1
ATOM 672 N N . LEU A 1 83 ? 5.492 -2.358 -19.590 1.00 86.38 83 LEU A N 1
ATOM 673 C CA . LEU A 1 83 ? 6.282 -1.301 -20.213 1.00 86.38 83 LEU A CA 1
ATOM 674 C C . LEU A 1 83 ? 7.787 -1.555 -20.063 1.00 86.38 83 LEU A C 1
ATOM 676 O O . LEU A 1 83 ? 8.546 -1.335 -21.005 1.00 86.38 83 LEU A O 1
ATOM 680 N N . ILE A 1 84 ? 8.233 -2.057 -18.910 1.00 87.19 84 ILE A N 1
ATOM 681 C CA . ILE A 1 84 ? 9.643 -2.414 -18.700 1.00 87.19 84 ILE A CA 1
ATOM 682 C C . ILE A 1 84 ? 10.013 -3.668 -19.496 1.00 87.19 84 ILE A C 1
ATOM 684 O O . ILE A 1 84 ? 11.088 -3.711 -20.093 1.00 87.19 84 ILE A O 1
ATOM 688 N N . GLY A 1 85 ? 9.100 -4.633 -19.621 1.00 87.56 85 GLY A N 1
ATOM 689 C CA . GLY A 1 85 ? 9.247 -5.752 -20.552 1.00 87.56 85 GLY A CA 1
ATOM 690 C C . GLY A 1 85 ? 9.469 -5.288 -21.997 1.00 87.56 85 GLY A C 1
ATOM 691 O O . GLY A 1 85 ? 10.348 -5.810 -22.684 1.00 87.56 85 GLY A O 1
ATOM 692 N N . LEU A 1 86 ? 8.748 -4.253 -22.444 1.00 90.44 86 LEU A N 1
ATOM 693 C CA . LEU A 1 86 ? 8.948 -3.652 -23.767 1.00 90.44 86 LEU A CA 1
ATOM 694 C C . LEU A 1 86 ? 10.336 -3.005 -23.907 1.00 90.44 86 LEU A C 1
ATOM 696 O O . LEU A 1 86 ? 10.983 -3.166 -24.942 1.00 90.44 86 LEU A O 1
ATOM 700 N N . LEU A 1 87 ? 10.820 -2.319 -22.868 1.00 88.75 87 LEU A N 1
ATOM 701 C CA . LEU A 1 87 ? 12.165 -1.731 -22.851 1.00 88.75 87 LEU A CA 1
ATOM 702 C C . LEU A 1 87 ? 13.259 -2.804 -22.900 1.00 88.75 87 LEU A C 1
ATOM 704 O O . LEU A 1 87 ? 14.246 -2.630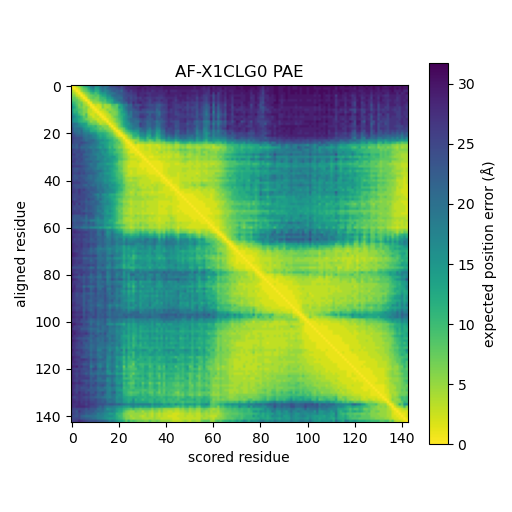 -23.610 1.00 88.75 87 LEU A O 1
ATOM 708 N N . PHE A 1 88 ? 13.072 -3.937 -22.220 1.00 89.06 88 PHE A N 1
ATOM 709 C CA . PHE A 1 88 ? 13.989 -5.073 -22.338 1.00 89.06 88 PHE A CA 1
ATOM 710 C C . PHE A 1 88 ? 14.029 -5.634 -23.763 1.00 89.06 88 PHE A C 1
ATOM 712 O O . PHE A 1 88 ? 15.113 -5.911 -24.273 1.00 89.06 88 PHE A O 1
ATOM 719 N N . ILE A 1 89 ? 12.879 -5.750 -24.436 1.00 90.62 89 ILE A N 1
ATOM 720 C CA . ILE A 1 89 ? 12.832 -6.161 -25.848 1.00 90.62 89 ILE A CA 1
ATOM 721 C C . ILE A 1 89 ? 13.580 -5.146 -26.722 1.00 90.62 89 ILE A C 1
ATOM 723 O O . ILE A 1 89 ? 14.402 -5.547 -27.544 1.00 90.62 89 ILE A O 1
ATOM 727 N N . ALA A 1 90 ? 13.357 -3.844 -26.519 1.00 89.38 90 ALA A N 1
ATOM 728 C CA . ALA A 1 90 ? 14.060 -2.792 -27.253 1.00 89.38 90 ALA A CA 1
ATOM 729 C C . ALA A 1 90 ? 15.582 -2.840 -27.029 1.00 89.38 90 ALA A C 1
ATOM 731 O O . ALA A 1 90 ? 16.340 -2.741 -27.991 1.00 89.38 90 ALA A O 1
ATOM 732 N N . ALA A 1 91 ? 16.035 -3.077 -25.794 1.00 87.44 91 ALA A N 1
ATOM 733 C CA . ALA A 1 91 ? 17.453 -3.238 -25.474 1.00 87.44 91 ALA A CA 1
ATOM 734 C C . ALA A 1 91 ? 18.075 -4.457 -26.180 1.00 87.44 91 ALA A C 1
ATOM 736 O O . ALA A 1 91 ? 19.184 -4.364 -26.704 1.00 87.44 91 ALA A O 1
ATOM 737 N N . ILE A 1 92 ? 17.359 -5.589 -26.245 1.00 89.44 92 ILE A N 1
ATOM 738 C CA . ILE A 1 92 ? 17.809 -6.780 -26.985 1.00 89.44 92 ILE A CA 1
ATOM 739 C C . ILE A 1 92 ? 17.935 -6.470 -28.478 1.00 89.44 92 ILE A C 1
ATOM 741 O O . ILE A 1 92 ? 18.944 -6.815 -29.088 1.00 89.44 92 ILE A O 1
ATOM 745 N N . VAL A 1 93 ? 16.940 -5.794 -29.058 1.00 90.88 93 VAL A N 1
ATOM 746 C CA . VAL A 1 93 ? 16.980 -5.377 -30.466 1.00 90.88 93 VAL A CA 1
ATOM 747 C C . VAL A 1 93 ? 18.166 -4.439 -30.712 1.00 90.88 93 VAL A C 1
ATOM 749 O O . VAL A 1 93 ? 18.925 -4.673 -31.645 1.00 90.88 93 VAL A O 1
ATOM 752 N N . SER A 1 94 ? 18.393 -3.451 -29.844 1.00 87.69 94 SER A N 1
ATOM 753 C CA . SER A 1 94 ? 19.524 -2.513 -29.931 1.00 87.69 94 SER A CA 1
ATOM 754 C C . SER A 1 94 ? 20.883 -3.217 -29.927 1.00 87.69 94 SER A C 1
ATOM 756 O O . SER A 1 94 ? 21.754 -2.894 -30.731 1.00 87.69 94 SER A O 1
ATOM 758 N N . MET A 1 95 ? 21.055 -4.231 -29.070 1.00 84.75 95 MET A N 1
ATOM 759 C CA . MET A 1 95 ? 22.287 -5.025 -29.028 1.00 84.75 95 MET A CA 1
ATOM 760 C C . MET A 1 95 ? 22.528 -5.811 -30.323 1.00 84.75 95 MET A C 1
ATOM 762 O O . MET A 1 95 ? 23.677 -5.962 -30.727 1.00 84.75 95 MET A O 1
ATOM 766 N N . ILE A 1 96 ? 21.472 -6.286 -30.996 1.00 90.19 96 ILE A N 1
ATOM 767 C CA . ILE A 1 96 ? 21.592 -6.962 -32.302 1.00 90.19 96 ILE A CA 1
ATOM 768 C C . ILE A 1 96 ? 22.109 -5.996 -33.378 1.00 90.19 96 ILE A C 1
ATOM 770 O O . ILE A 1 96 ? 22.847 -6.414 -34.265 1.00 90.19 96 ILE A O 1
ATOM 774 N N . PHE A 1 97 ? 21.753 -4.713 -33.289 1.00 89.12 97 PHE A N 1
ATOM 775 C CA . PHE A 1 97 ? 22.257 -3.662 -34.179 1.00 89.12 97 PHE A CA 1
ATOM 776 C C . PHE A 1 97 ? 23.639 -3.117 -33.771 1.00 89.12 97 PHE A C 1
ATOM 778 O O . PHE A 1 97 ? 24.107 -2.160 -34.380 1.00 89.12 97 PHE A O 1
ATOM 785 N N . GLU A 1 98 ? 24.293 -3.720 -32.768 1.00 84.75 98 GLU A N 1
ATOM 786 C CA . GLU A 1 98 ? 25.569 -3.274 -32.183 1.00 84.75 98 GLU A CA 1
ATOM 787 C C . GLU A 1 98 ? 25.546 -1.823 -31.659 1.00 84.75 98 GLU A C 1
ATOM 789 O O . GLU A 1 98 ? 26.597 -1.206 -31.461 1.00 84.75 98 GLU A O 1
ATOM 794 N N . ASP A 1 99 ? 24.356 -1.285 -31.364 1.00 86.75 99 ASP A N 1
ATOM 795 C CA . ASP A 1 99 ? 24.211 0.039 -30.764 1.00 86.75 99 ASP A CA 1
ATOM 796 C C . ASP A 1 99 ? 24.268 -0.057 -29.235 1.00 86.75 99 ASP A C 1
ATOM 798 O O . ASP A 1 99 ? 23.271 -0.248 -28.526 1.00 86.75 99 ASP A O 1
ATOM 802 N N . TRP A 1 100 ? 25.497 0.038 -28.729 1.00 86.00 100 TRP A N 1
ATOM 803 C CA . TRP A 1 100 ? 25.797 0.011 -27.301 1.00 86.00 100 TRP A CA 1
ATOM 804 C C . TRP A 1 100 ? 25.342 1.280 -26.577 1.00 86.00 100 TRP A C 1
ATOM 806 O O . TRP A 1 100 ? 25.083 1.222 -25.374 1.00 86.00 100 TRP A O 1
ATOM 816 N N . ILE A 1 101 ? 25.246 2.417 -27.276 1.00 91.00 101 ILE A N 1
ATOM 817 C CA . ILE A 1 101 ? 24.846 3.687 -26.659 1.00 91.00 101 ILE A CA 1
ATOM 818 C C . ILE A 1 101 ? 23.366 3.609 -26.298 1.00 91.00 101 ILE A C 1
ATOM 820 O O . ILE A 1 101 ? 23.006 3.850 -25.142 1.00 91.00 101 ILE A O 1
ATOM 824 N N . ASP A 1 102 ? 22.535 3.183 -27.244 1.00 88.75 102 ASP A N 1
ATOM 825 C CA . ASP A 1 102 ? 21.096 3.034 -27.031 1.00 88.75 102 ASP A CA 1
ATOM 826 C C . ASP A 1 102 ? 20.784 1.991 -25.948 1.00 88.75 102 ASP A C 1
ATOM 828 O O . ASP A 1 102 ? 19.974 2.243 -25.050 1.00 88.75 102 ASP A O 1
ATOM 832 N N . ALA A 1 103 ? 21.497 0.860 -25.939 1.00 86.50 103 ALA A N 1
ATOM 833 C CA . ALA A 1 103 ? 21.349 -0.153 -24.894 1.00 86.50 103 ALA A CA 1
ATOM 834 C C . ALA A 1 103 ? 21.654 0.401 -23.485 1.00 86.50 103 ALA A C 1
ATOM 836 O O . ALA A 1 103 ? 20.905 0.137 -22.538 1.00 86.50 103 ALA A O 1
ATOM 837 N N . ILE A 1 104 ? 22.720 1.200 -23.337 1.00 90.69 104 ILE A N 1
ATOM 838 C CA . ILE A 1 104 ? 23.090 1.830 -22.057 1.00 90.69 104 ILE A CA 1
ATOM 839 C C . ILE A 1 104 ? 22.038 2.857 -21.625 1.00 90.69 104 ILE A C 1
ATOM 841 O O . ILE A 1 104 ? 21.675 2.898 -20.446 1.00 90.69 104 ILE A O 1
ATOM 845 N N . VAL A 1 105 ? 21.523 3.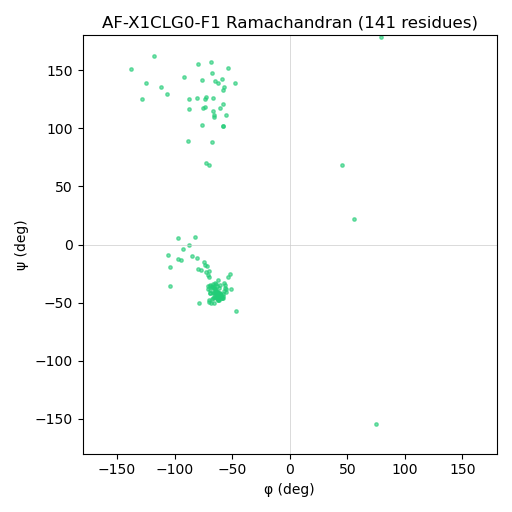665 -22.556 1.00 92.69 105 VAL A N 1
ATOM 846 C CA . VAL A 1 105 ? 20.480 4.663 -22.270 1.00 92.69 105 VAL A CA 1
ATOM 847 C C . VAL A 1 105 ? 19.199 3.983 -21.790 1.00 92.69 105 VAL A C 1
ATOM 849 O O . VAL A 1 105 ? 18.656 4.367 -20.751 1.00 92.69 105 VAL A O 1
ATOM 852 N N . ILE A 1 106 ? 18.745 2.938 -22.487 1.00 90.69 106 ILE A N 1
ATOM 853 C CA . ILE A 1 106 ? 17.557 2.169 -22.092 1.00 90.69 106 ILE A CA 1
ATOM 854 C C . ILE A 1 106 ? 17.756 1.558 -20.702 1.00 90.69 106 ILE A C 1
ATOM 856 O O . ILE A 1 106 ? 16.876 1.670 -19.845 1.00 90.69 106 ILE A O 1
ATOM 860 N N . PHE A 1 107 ? 18.924 0.965 -20.444 1.00 87.75 107 PHE A N 1
ATOM 861 C CA . PHE A 1 107 ? 19.231 0.382 -19.141 1.00 87.75 107 PHE A CA 1
ATOM 862 C C . PHE A 1 107 ? 19.211 1.427 -18.016 1.00 87.75 107 PHE A C 1
ATOM 864 O O . PHE A 1 107 ? 18.616 1.190 -16.963 1.00 87.75 107 PHE A O 1
ATOM 871 N N . ALA A 1 108 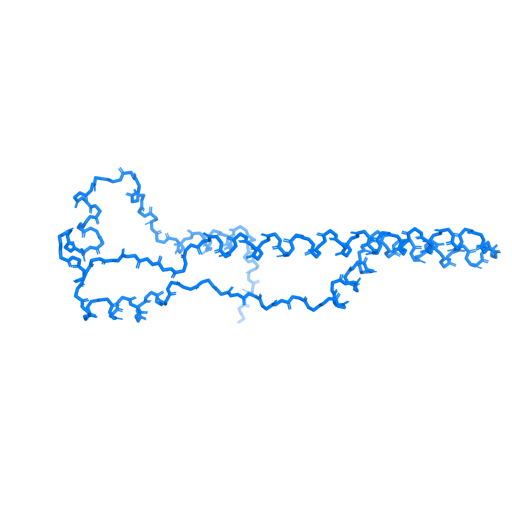? 19.799 2.604 -18.245 1.00 92.31 108 ALA A N 1
ATOM 872 C CA . ALA A 1 108 ? 19.782 3.700 -17.281 1.00 92.31 108 ALA A CA 1
ATOM 873 C C . ALA A 1 108 ? 18.351 4.172 -16.973 1.00 92.31 108 ALA A C 1
ATOM 875 O O . ALA A 1 108 ? 18.012 4.371 -15.805 1.00 92.31 108 ALA A O 1
ATOM 876 N N . ILE A 1 109 ? 17.491 4.292 -17.990 1.00 91.31 109 ILE A N 1
ATOM 877 C CA . ILE A 1 109 ? 16.079 4.669 -17.818 1.00 91.31 109 ILE A CA 1
ATOM 878 C C . ILE A 1 109 ? 15.334 3.626 -16.978 1.00 91.31 109 ILE A C 1
ATOM 880 O O . ILE A 1 109 ? 14.639 3.989 -16.027 1.00 91.31 109 ILE A O 1
ATOM 884 N N . VAL A 1 110 ? 15.496 2.335 -17.287 1.00 88.75 110 VAL A N 1
ATOM 885 C CA . VAL A 1 110 ? 14.868 1.244 -16.521 1.00 88.75 110 VAL A CA 1
ATOM 886 C C . VAL A 1 110 ? 15.336 1.264 -15.067 1.00 88.75 110 VAL A C 1
ATOM 888 O O . VAL A 1 110 ? 14.513 1.130 -14.164 1.00 88.75 110 VAL A O 1
ATOM 891 N N . LEU A 1 111 ? 16.630 1.484 -14.823 1.00 89.50 111 LEU A N 1
ATOM 892 C CA . LEU A 1 111 ? 17.184 1.548 -13.472 1.00 89.50 111 LEU A CA 1
ATOM 893 C C . LEU A 1 111 ? 16.614 2.729 -12.673 1.00 89.50 111 LEU A C 1
ATOM 895 O O . LEU A 1 111 ? 16.198 2.553 -11.528 1.00 89.50 111 LEU A O 1
ATOM 899 N N . ILE A 1 112 ? 16.557 3.919 -13.279 1.00 92.25 112 ILE A N 1
ATOM 900 C CA . ILE A 1 112 ? 15.995 5.123 -12.649 1.00 92.25 112 ILE A CA 1
ATOM 901 C C . ILE A 1 112 ? 14.510 4.918 -12.336 1.00 92.25 112 ILE A C 1
ATOM 903 O O . ILE A 1 112 ? 14.086 5.173 -11.209 1.00 92.25 112 ILE A O 1
ATOM 907 N N . ASN A 1 113 ? 13.731 4.398 -13.288 1.00 88.19 113 ASN A N 1
ATOM 908 C CA . ASN A 1 113 ? 12.320 4.073 -13.066 1.00 88.19 113 ASN A CA 1
ATOM 909 C C . ASN A 1 113 ? 12.148 3.005 -11.976 1.00 88.19 113 ASN A C 1
ATOM 911 O O . ASN A 1 113 ? 11.249 3.118 -11.148 1.00 88.19 113 ASN A O 1
ATOM 915 N N . GLY A 1 114 ? 13.054 2.024 -11.934 1.00 87.50 114 GLY A N 1
ATOM 916 C CA . GLY A 1 114 ? 13.232 1.045 -10.862 1.00 87.50 114 GLY A CA 1
ATOM 917 C C . GLY A 1 114 ? 13.245 1.681 -9.473 1.00 87.50 114 GLY A C 1
ATOM 918 O O . GLY A 1 114 ? 12.443 1.355 -8.598 1.00 87.50 114 GLY A O 1
ATOM 919 N N . ILE A 1 115 ? 14.169 2.624 -9.298 1.00 89.31 115 ILE A N 1
ATOM 920 C CA . ILE A 1 115 ? 14.406 3.323 -8.032 1.00 89.31 115 ILE A CA 1
ATOM 921 C C . ILE A 1 115 ? 13.223 4.226 -7.674 1.00 89.31 115 ILE A C 1
ATOM 923 O O . ILE A 1 115 ? 12.760 4.195 -6.534 1.00 89.31 115 ILE A O 1
ATOM 927 N N . ILE A 1 116 ? 12.721 5.014 -8.630 1.00 90.62 116 ILE A N 1
ATOM 928 C CA . ILE A 1 116 ? 11.591 5.923 -8.400 1.00 90.62 116 ILE A CA 1
ATOM 929 C C . ILE A 1 116 ? 10.343 5.127 -8.006 1.00 90.62 116 ILE A C 1
ATOM 931 O O . ILE A 1 116 ? 9.724 5.453 -6.994 1.00 90.62 116 ILE A O 1
ATOM 935 N N . GLY A 1 117 ? 10.014 4.063 -8.745 1.00 88.19 117 GLY A N 1
ATOM 936 C CA . GLY A 1 117 ? 8.868 3.199 -8.452 1.00 88.19 117 GLY A CA 1
ATOM 937 C C . GLY A 1 117 ? 8.979 2.539 -7.078 1.00 88.19 117 GLY A C 1
ATOM 938 O O . GLY A 1 117 ? 8.042 2.601 -6.285 1.00 88.19 117 GLY A O 1
ATOM 939 N N . PHE A 1 118 ? 10.158 2.011 -6.732 1.00 87.88 118 PHE A N 1
ATOM 940 C CA . PHE A 1 118 ? 10.412 1.456 -5.399 1.00 87.88 118 PHE A CA 1
ATOM 941 C C . PHE A 1 118 ? 10.190 2.488 -4.281 1.00 87.88 118 PHE A C 1
ATOM 943 O O . PHE A 1 118 ? 9.534 2.194 -3.283 1.00 87.88 118 PHE A O 1
ATOM 950 N N . VAL A 1 119 ? 10.719 3.705 -4.442 1.00 90.94 119 VAL A N 1
ATOM 951 C CA . VAL A 1 119 ? 10.585 4.781 -3.448 1.00 90.94 119 VAL A CA 1
ATOM 952 C C . VAL A 1 119 ? 9.134 5.256 -3.313 1.00 90.94 119 VAL A C 1
ATOM 954 O O . VAL A 1 119 ? 8.710 5.595 -2.205 1.00 90.94 119 VAL A O 1
ATOM 957 N N . GLN A 1 120 ? 8.375 5.290 -4.408 1.00 90.62 120 GLN A N 1
ATOM 958 C CA . GLN A 1 120 ? 6.951 5.641 -4.404 1.00 90.62 120 GLN A CA 1
ATOM 959 C C . GLN A 1 120 ? 6.123 4.595 -3.658 1.00 90.62 120 GLN A C 1
ATOM 961 O O . GLN A 1 120 ? 5.377 4.945 -2.744 1.00 90.62 120 GLN A O 1
ATOM 966 N N . GLU A 1 121 ? 6.305 3.320 -3.993 1.00 87.94 121 GLU A N 1
ATOM 967 C CA . GLU A 1 121 ? 5.561 2.224 -3.374 1.00 87.94 121 GLU A CA 1
ATOM 968 C C . GLU A 1 121 ? 5.910 2.085 -1.884 1.00 87.94 121 GLU A C 1
ATOM 970 O O . GLU A 1 121 ? 5.025 1.962 -1.038 1.00 87.94 121 GLU A O 1
ATOM 975 N N . TYR A 1 122 ? 7.195 2.214 -1.533 1.00 88.56 122 TYR A N 1
ATOM 976 C CA . TYR A 1 122 ? 7.632 2.198 -0.137 1.00 88.56 122 TYR A CA 1
ATOM 977 C C . TYR A 1 122 ? 7.004 3.336 0.681 1.00 88.56 122 TYR A C 1
ATOM 979 O O . TYR A 1 122 ? 6.567 3.128 1.816 1.00 88.56 122 TYR A O 1
ATOM 987 N N . GLN A 1 123 ? 6.933 4.548 0.122 1.00 90.00 123 GLN A N 1
ATOM 988 C CA . GLN A 1 123 ? 6.261 5.665 0.787 1.00 90.00 123 GLN A CA 1
ATOM 989 C C . GLN A 1 123 ? 4.755 5.426 0.923 1.00 90.00 123 GLN A C 1
ATOM 991 O O . GLN A 1 123 ? 4.211 5.693 1.993 1.00 90.00 123 GLN A O 1
ATOM 996 N N . ALA A 1 124 ? 4.099 4.882 -0.105 1.00 88.69 124 ALA A N 1
ATOM 997 C CA . ALA A 1 124 ? 2.676 4.559 -0.057 1.00 88.69 124 ALA A CA 1
ATOM 998 C C . ALA A 1 124 ? 2.358 3.538 1.050 1.00 88.69 124 ALA A C 1
ATOM 1000 O O . ALA A 1 124 ? 1.445 3.759 1.852 1.00 88.69 124 ALA A O 1
ATOM 1001 N N . GLU A 1 125 ? 3.151 2.467 1.162 1.00 87.69 125 GLU A N 1
ATOM 1002 C CA . GLU A 1 125 ? 2.989 1.457 2.215 1.00 87.69 125 GLU A CA 1
ATOM 1003 C C . GLU A 1 125 ? 3.189 2.071 3.611 1.00 87.69 125 GLU A C 1
ATOM 1005 O O . GLU A 1 125 ? 2.384 1.838 4.518 1.00 87.69 125 GLU A O 1
ATOM 1010 N N . ARG A 1 126 ? 4.195 2.942 3.780 1.00 86.94 126 ARG A N 1
ATOM 1011 C CA . ARG A 1 126 ? 4.411 3.664 5.045 1.00 86.94 126 ARG A CA 1
ATOM 1012 C C . ARG A 1 126 ? 3.274 4.619 5.399 1.00 86.94 126 ARG A C 1
ATOM 1014 O O . ARG A 1 126 ? 2.916 4.708 6.574 1.00 86.94 126 ARG A O 1
ATOM 1021 N N . SER A 1 127 ? 2.717 5.331 4.424 1.00 88.81 127 SER A N 1
ATOM 1022 C CA . SER A 1 127 ? 1.573 6.222 4.637 1.00 88.81 127 SER A CA 1
ATOM 1023 C C . SER A 1 127 ? 0.330 5.445 5.066 1.00 88.81 127 SER A C 1
ATOM 1025 O O . SER A 1 127 ? -0.359 5.867 5.994 1.00 88.81 127 SER A O 1
ATOM 1027 N N . LEU A 1 128 ? 0.077 4.282 4.458 1.00 86.06 128 LEU A N 1
ATOM 1028 C CA . LEU A 1 128 ? -1.004 3.389 4.879 1.00 86.06 128 LEU A CA 1
ATOM 1029 C C . LEU A 1 128 ? -0.781 2.845 6.291 1.00 86.06 128 LEU A C 1
ATOM 1031 O O . LEU A 1 128 ? -1.722 2.785 7.080 1.00 86.06 128 LEU A O 1
ATOM 1035 N N . GLU A 1 129 ? 0.452 2.472 6.635 1.00 85.12 129 GLU A N 1
ATOM 1036 C CA . GLU A 1 129 ? 0.784 2.013 7.987 1.00 85.12 129 GLU A CA 1
ATOM 1037 C C . GLU A 1 129 ? 0.560 3.117 9.031 1.00 85.12 129 GLU A C 1
ATOM 1039 O O . GLU A 1 129 ? -0.037 2.860 10.077 1.00 85.12 129 GLU A O 1
ATOM 1044 N N . ALA A 1 130 ? 0.956 4.357 8.734 1.00 85.62 130 ALA A N 1
ATOM 1045 C CA . ALA A 1 130 ? 0.696 5.501 9.603 1.00 85.62 130 ALA A CA 1
ATOM 1046 C C . ALA A 1 130 ? -0.810 5.769 9.766 1.00 85.62 130 ALA A C 1
ATOM 1048 O O . ALA A 1 130 ? -1.274 5.980 10.885 1.00 85.62 130 ALA A O 1
ATOM 1049 N N . LEU A 1 131 ? -1.586 5.697 8.680 1.00 85.38 131 LEU A N 1
ATOM 1050 C CA . LEU A 1 131 ? -3.039 5.867 8.736 1.00 85.38 131 LEU A CA 1
ATOM 1051 C C . LEU A 1 131 ? -3.701 4.789 9.605 1.00 85.38 131 LEU A C 1
ATOM 1053 O O . LEU A 1 131 ? -4.549 5.104 10.436 1.00 85.38 131 LEU A O 1
ATOM 1057 N N . LYS A 1 132 ? -3.268 3.528 9.482 1.00 80.31 132 LYS A N 1
ATOM 1058 C CA . LYS A 1 132 ? -3.747 2.434 10.343 1.00 80.31 132 LYS A CA 1
ATOM 1059 C C . LYS A 1 132 ? -3.451 2.676 11.822 1.00 80.31 132 LYS A C 1
ATOM 1061 O O . LYS A 1 132 ? -4.256 2.297 12.662 1.00 80.31 132 LYS A O 1
ATOM 1066 N N . GLN A 1 133 ? -2.320 3.299 12.150 1.00 80.44 133 GLN A N 1
ATOM 1067 C CA . GLN A 1 133 ? -1.976 3.642 13.534 1.00 80.44 133 GLN A CA 1
ATOM 1068 C C . GLN A 1 133 ? -2.810 4.804 14.093 1.00 80.44 133 GLN A C 1
ATOM 1070 O O . GLN A 1 133 ? -2.951 4.907 15.308 1.00 80.44 133 GLN A O 1
ATOM 1075 N N . MET A 1 134 ? -3.365 5.665 13.233 1.00 81.50 134 MET A N 1
ATOM 1076 C CA . MET A 1 134 ? -4.264 6.75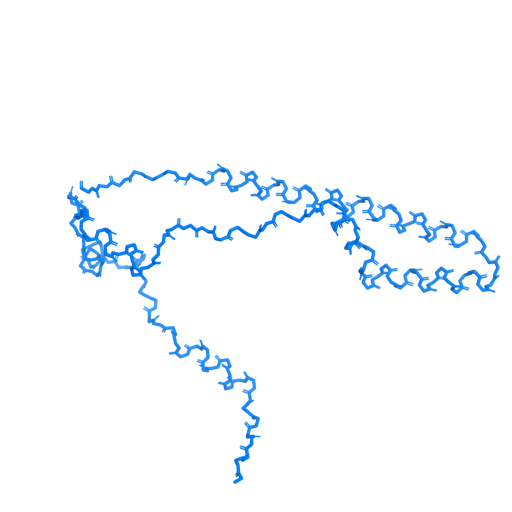1 13.647 1.00 81.50 134 MET A CA 1
ATOM 1077 C C . MET A 1 134 ? -5.682 6.264 13.962 1.00 81.50 134 MET A C 1
ATOM 1079 O O . MET A 1 134 ? -6.407 6.936 14.694 1.00 81.50 134 MET A O 1
ATOM 1083 N N . VAL A 1 135 ? -6.092 5.108 13.432 1.00 79.44 135 VAL A N 1
ATOM 1084 C CA . VAL A 1 135 ? -7.363 4.479 13.802 1.00 79.44 135 VAL A CA 1
ATOM 1085 C C . VAL A 1 135 ? -7.207 3.883 15.201 1.00 79.44 135 VAL A C 1
ATOM 1087 O O . VAL A 1 135 ? -6.358 3.020 15.427 1.00 79.44 135 VAL A O 1
ATOM 1090 N N . SER A 1 136 ? -8.008 4.367 16.156 1.00 65.62 136 SER A N 1
ATOM 1091 C CA . SER A 1 136 ? -7.961 3.887 17.540 1.00 65.62 136 SER A CA 1
ATOM 1092 C C . SER A 1 136 ? -8.222 2.383 17.591 1.00 65.62 136 SER A C 1
ATOM 1094 O O . SER A 1 136 ? -9.284 1.918 17.183 1.00 65.62 136 SER A O 1
ATOM 1096 N N . LYS A 1 137 ? -7.260 1.627 18.128 1.00 70.56 137 LYS A N 1
ATOM 1097 C CA . LYS A 1 137 ? -7.428 0.196 18.427 1.00 70.56 137 LYS A CA 1
ATOM 1098 C C . LYS A 1 137 ? -8.302 -0.049 19.654 1.00 70.56 137 LYS A C 1
ATOM 1100 O O . LYS A 1 137 ? -8.742 -1.172 19.871 1.00 70.56 137 LYS A O 1
ATOM 1105 N N . GLU A 1 138 ? -8.530 0.986 20.457 1.00 80.12 138 GLU A N 1
ATOM 1106 C CA . GLU A 1 138 ? -9.314 0.902 21.680 1.00 80.12 138 GLU A CA 1
ATOM 1107 C C . GLU A 1 138 ? -10.617 1.681 21.525 1.00 80.12 138 GLU A C 1
ATOM 1109 O O . GLU A 1 138 ? -10.648 2.811 21.030 1.00 80.12 138 GLU A O 1
ATOM 1114 N N . VAL A 1 139 ? -11.704 1.061 21.969 1.00 85.06 139 VAL A N 1
ATOM 1115 C CA . VAL A 1 139 ? -13.038 1.648 22.014 1.00 85.06 139 VAL A CA 1
ATOM 1116 C C . VAL A 1 139 ? -13.546 1.538 23.444 1.00 85.06 139 VAL A C 1
ATOM 1118 O O . VAL A 1 139 ? -13.359 0.522 24.113 1.00 85.06 139 VAL A O 1
ATOM 1121 N N . ARG A 1 140 ? -14.202 2.599 23.915 1.00 87.88 140 ARG A N 1
ATOM 1122 C CA . ARG A 1 140 ? -14.944 2.571 25.173 1.00 87.88 140 ARG A CA 1
ATOM 1123 C C . ARG A 1 140 ? -16.356 2.082 24.887 1.00 87.88 140 ARG A C 1
ATOM 1125 O O . ARG A 1 140 ? -17.052 2.681 24.075 1.00 87.88 140 ARG A O 1
ATOM 1132 N N . ILE A 1 141 ? -16.770 1.041 25.593 1.00 89.19 141 ILE A N 1
ATOM 1133 C CA . ILE A 1 141 ? -18.124 0.490 25.540 1.00 89.19 141 ILE A CA 1
ATOM 1134 C C . ILE A 1 141 ? -18.794 0.588 26.908 1.00 89.19 141 ILE A C 1
ATOM 1136 O O . ILE A 1 141 ? -18.119 0.767 27.924 1.00 89.19 141 ILE A O 1
ATOM 1140 N N . ILE A 1 142 ? -20.116 0.460 26.908 1.00 87.75 142 ILE A N 1
ATOM 1141 C CA . ILE A 1 142 ? -20.937 0.265 28.101 1.00 87.75 142 ILE A CA 1
ATOM 1142 C C . ILE A 1 142 ? -21.395 -1.200 28.071 1.00 87.75 142 ILE A C 1
ATOM 1144 O O . ILE A 1 142 ? -21.820 -1.674 27.014 1.00 87.75 142 ILE A O 1
ATOM 1148 N N . ARG A 1 143 ? -21.211 -1.908 29.185 1.00 83.50 143 ARG A N 1
ATOM 1149 C CA . ARG A 1 143 ? -21.615 -3.295 29.455 1.00 83.50 143 ARG A CA 1
ATOM 1150 C C . ARG A 1 143 ? -21.951 -3.422 30.940 1.00 83.50 143 ARG A C 1
ATOM 1152 O O . ARG A 1 143 ? -21.359 -2.627 31.715 1.00 83.50 143 ARG A O 1
#

Organism: NCBI:txid412755